Protein AF-A0A962D609-F1 (afdb_monomer_lite)

Radius of gyration: 14.15 Å; chains: 1; bounding box: 38×24×42 Å

pLDDT: mean 88.37, std 15.54, range [41.81, 98.12]

Foldseek 3Di:
DPPVVVCVQDHPQLVVLQVVLVVCVVVVNNVVSLVSLVVSCVRPVLNLVSLLSQLLSCLVVVNLVSNVVSLVSSCVNDPPDVSNVSSVVSSVVSVVVPDD

Secondary structure (DSSP, 8-state):
--HHHHTTS--HHHHHHHHHHHHHHHTT-HHHHHHHHHHHHHH-TT-HHHHHHHHHHHHHTT-HHHHHHHHHHHHHHSTT-HHHHHHHHHHHHHHHTT--

Sequence (100 aa):
ADFLQAMRDAPFEARVTYNYATFLSTHGRPEEARQWFERSVALSPGYLRAQLALVILAVDRDDREAAERWLLRLQQTGPGSPEVTAARAALAAQSDTGAP

Structure (mmCIF, N/CA/C/O backbone):
data_AF-A0A962D609-F1
#
_entry.id   AF-A0A962D609-F1
#
loop_
_atom_site.group_PDB
_atom_site.id
_atom_site.type_symbol
_atom_site.label_atom_id
_atom_site.label_alt_id
_atom_site.label_comp_id
_atom_site.label_asym_id
_atom_site.label_entity_id
_atom_site.label_seq_id
_atom_site.pdbx_PDB_ins_code
_atom_site.Cartn_x
_atom_site.Cartn_y
_atom_site.Cartn_z
_atom_site.occupancy
_atom_site.B_iso_or_equiv
_atom_site.auth_seq_id
_atom_site.auth_comp_id
_atom_site.auth_asym_id
_atom_site.auth_atom_id
_atom_site.pdbx_PDB_model_num
ATOM 1 N N . ALA A 1 1 ? 18.884 15.608 -20.205 1.00 50.72 1 ALA A N 1
ATOM 2 C CA . ALA A 1 1 ? 19.359 14.483 -19.374 1.00 50.72 1 ALA A CA 1
ATOM 3 C C . ALA A 1 1 ? 18.187 13.878 -18.585 1.00 50.72 1 ALA A C 1
ATOM 5 O O . ALA A 1 1 ? 18.365 13.415 -17.468 1.00 50.72 1 ALA A O 1
ATOM 6 N N . ASP A 1 2 ? 16.986 13.824 -19.180 1.00 55.41 2 ASP A N 1
ATOM 7 C CA . ASP A 1 2 ? 15.737 13.854 -18.392 1.00 55.41 2 ASP A CA 1
ATOM 8 C C . ASP A 1 2 ? 14.848 12.615 -18.546 1.00 55.41 2 ASP A C 1
ATOM 10 O O . ASP A 1 2 ? 13.888 12.441 -17.804 1.00 55.41 2 ASP A O 1
ATOM 14 N N . PHE A 1 3 ? 15.187 11.696 -19.451 1.00 43.75 3 PHE A N 1
ATOM 15 C CA . PHE A 1 3 ? 14.427 10.455 -19.631 1.00 43.75 3 PHE A CA 1
ATOM 16 C C . PHE A 1 3 ? 14.729 9.419 -18.532 1.00 43.75 3 PHE A C 1
ATOM 18 O O . PHE A 1 3 ? 13.838 8.725 -18.051 1.00 43.75 3 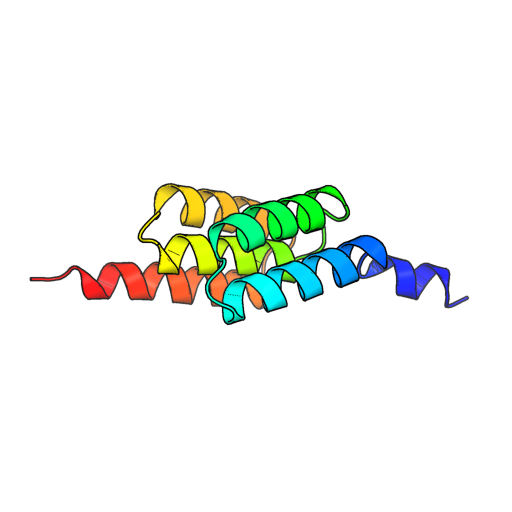PHE A O 1
ATOM 25 N N . LEU A 1 4 ? 15.983 9.371 -18.066 1.00 49.75 4 LEU A N 1
ATOM 26 C CA . LEU A 1 4 ? 16.410 8.504 -16.960 1.00 49.75 4 LEU A CA 1
ATOM 27 C C . LEU A 1 4 ? 15.926 9.020 -15.597 1.00 49.75 4 LEU A C 1
ATOM 29 O O . LEU A 1 4 ? 15.733 8.228 -14.681 1.00 49.75 4 LEU A O 1
ATOM 33 N N . GLN A 1 5 ? 15.692 10.330 -15.474 1.00 52.59 5 GLN A N 1
ATOM 34 C CA . GLN A 1 5 ? 15.127 10.940 -14.272 1.00 52.59 5 GLN A CA 1
ATOM 35 C C . GLN A 1 5 ? 13.634 10.592 -14.137 1.00 52.59 5 GLN A C 1
ATOM 37 O O . GLN A 1 5 ? 13.201 10.218 -13.059 1.00 52.59 5 GLN A O 1
ATOM 42 N N . ALA A 1 6 ? 12.870 10.604 -15.236 1.00 49.12 6 ALA A N 1
ATOM 43 C CA . ALA A 1 6 ? 11.450 10.234 -15.236 1.00 49.12 6 ALA A CA 1
ATOM 44 C C . ALA A 1 6 ? 11.192 8.739 -14.943 1.00 49.12 6 ALA A C 1
ATOM 46 O O . ALA A 1 6 ? 10.127 8.385 -14.439 1.00 49.12 6 ALA A O 1
ATOM 47 N N . MET A 1 7 ? 12.161 7.854 -15.216 1.00 47.19 7 MET A N 1
ATOM 48 C CA . MET A 1 7 ? 12.103 6.453 -14.770 1.00 47.19 7 MET A CA 1
ATOM 49 C C . MET A 1 7 ? 12.402 6.271 -13.272 1.00 47.19 7 MET A C 1
ATOM 51 O O . MET A 1 7 ? 12.143 5.189 -12.747 1.00 47.19 7 MET A O 1
ATOM 55 N N . ARG A 1 8 ? 12.925 7.291 -12.568 1.00 52.16 8 ARG A N 1
ATOM 56 C CA . ARG A 1 8 ? 13.213 7.195 -11.124 1.00 52.16 8 ARG A CA 1
ATOM 57 C C . ARG A 1 8 ? 11.959 7.193 -10.248 1.00 52.16 8 ARG A C 1
ATOM 59 O O . ARG A 1 8 ? 12.042 6.692 -9.134 1.00 52.16 8 ARG A O 1
ATOM 66 N N . ASP A 1 9 ? 10.817 7.662 -10.749 1.00 58.88 9 ASP A N 1
ATOM 67 C CA . ASP A 1 9 ? 9.606 7.813 -9.923 1.00 58.88 9 ASP A CA 1
ATOM 68 C C . ASP A 1 9 ? 8.710 6.562 -9.884 1.00 58.88 9 ASP A C 1
ATOM 70 O O . ASP A 1 9 ? 7.880 6.424 -8.989 1.00 58.88 9 ASP A O 1
ATOM 74 N N . ALA A 1 10 ? 8.885 5.651 -10.843 1.00 60.38 10 ALA A N 1
ATOM 75 C CA . ALA A 1 10 ? 8.507 4.233 -10.844 1.00 60.38 10 ALA A CA 1
ATOM 76 C C . ALA A 1 10 ? 8.602 3.727 -12.300 1.00 60.38 10 ALA A C 1
ATOM 78 O O . ALA A 1 10 ? 8.181 4.448 -13.217 1.00 60.38 10 ALA A O 1
ATOM 79 N N . PRO A 1 11 ? 9.063 2.484 -12.542 1.00 78.56 11 PRO A N 1
ATOM 80 C CA . PRO A 1 11 ? 8.934 1.821 -13.838 1.00 78.56 11 PRO A CA 1
ATOM 81 C C . PRO A 1 11 ? 7.511 1.979 -14.390 1.00 78.56 11 PR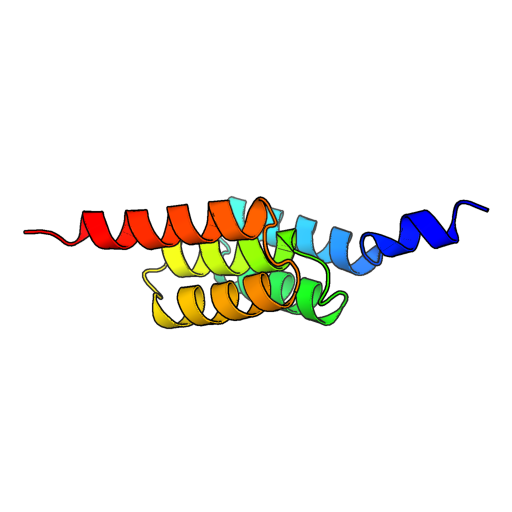O A C 1
ATOM 83 O O . PRO A 1 11 ? 6.532 1.905 -13.638 1.00 78.56 11 PRO A O 1
ATOM 86 N N . PHE A 1 12 ? 7.379 2.221 -15.696 1.00 83.62 12 PHE A N 1
ATOM 87 C CA . PHE A 1 12 ? 6.077 2.382 -16.357 1.00 83.62 12 PHE A CA 1
ATOM 88 C C . PHE A 1 12 ? 5.141 1.207 -16.035 1.00 83.62 12 PHE A C 1
ATOM 90 O O . PHE A 1 12 ? 3.967 1.401 -15.723 1.00 83.62 12 PHE A O 1
ATOM 97 N N . GLU A 1 13 ? 5.706 0.007 -15.984 1.00 86.44 13 GLU A N 1
ATOM 98 C CA . GLU A 1 13 ? 5.052 -1.247 -15.645 1.00 86.44 13 GLU A CA 1
ATOM 99 C C . GLU A 1 13 ? 4.433 -1.214 -14.243 1.00 86.44 13 GLU A C 1
ATOM 101 O O . GLU A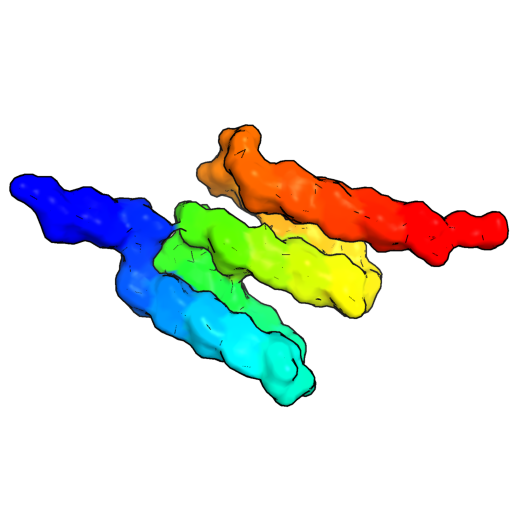 1 13 ? 3.300 -1.663 -14.073 1.00 86.44 13 GLU A O 1
ATOM 106 N N . ALA A 1 14 ? 5.116 -0.645 -13.243 1.00 90.75 14 ALA A N 1
ATOM 107 C CA . ALA A 1 14 ? 4.579 -0.526 -11.886 1.00 90.75 14 ALA A CA 1
ATOM 108 C C . ALA A 1 14 ? 3.360 0.409 -11.858 1.00 90.75 14 ALA A C 1
ATOM 110 O O . ALA A 1 14 ? 2.318 0.055 -11.312 1.00 90.75 14 ALA A O 1
ATOM 111 N N . ARG A 1 15 ? 3.433 1.561 -12.539 1.00 92.00 15 ARG A N 1
ATOM 112 C CA . ARG A 1 15 ? 2.300 2.501 -12.637 1.00 92.00 15 ARG A CA 1
ATOM 113 C C . ARG A 1 15 ? 1.093 1.892 -13.348 1.00 92.00 15 ARG A C 1
ATOM 115 O O . ARG A 1 15 ? -0.031 2.044 -12.876 1.00 92.00 15 ARG A O 1
ATOM 122 N N . VAL A 1 16 ? 1.309 1.178 -14.453 1.00 93.19 16 VAL A N 1
ATOM 123 C CA . VAL A 1 16 ? 0.231 0.484 -15.179 1.00 93.19 16 VAL A CA 1
ATOM 124 C C . VAL A 1 16 ? -0.410 -0.589 -14.301 1.00 93.19 16 VAL A C 1
ATOM 126 O O . VAL A 1 16 ? -1.634 -0.657 -14.203 1.00 93.19 16 VAL A O 1
ATOM 129 N N . THR A 1 17 ? 0.411 -1.379 -13.610 1.00 94.62 17 THR A N 1
ATOM 130 C CA . THR A 1 17 ? -0.048 -2.436 -12.700 1.00 94.62 17 THR A CA 1
ATOM 131 C C . THR A 1 17 ? -0.873 -1.854 -11.540 1.00 94.62 17 THR A C 1
ATOM 133 O O . THR A 1 17 ? -1.952 -2.363 -11.242 1.00 94.62 17 THR A O 1
ATOM 136 N N . TYR A 1 18 ? -0.434 -0.743 -10.939 1.00 96.62 18 TYR A N 1
ATOM 137 C CA . TYR A 1 18 ? -1.184 -0.005 -9.913 1.00 96.62 18 TYR A CA 1
ATOM 138 C C . TYR A 1 18 ? -2.517 0.556 -10.426 1.00 96.62 18 TYR A C 1
ATOM 140 O O . TYR A 1 18 ? -3.538 0.451 -9.744 1.00 96.62 18 TYR A O 1
ATOM 148 N N . ASN A 1 19 ? -2.537 1.142 -11.626 1.00 96.12 19 ASN A N 1
ATOM 149 C CA . ASN A 1 19 ? -3.769 1.683 -12.202 1.00 96.12 19 ASN A CA 1
ATOM 150 C C . ASN A 1 19 ? -4.789 0.568 -12.470 1.00 96.12 19 ASN A C 1
ATOM 152 O O . ASN A 1 19 ? -5.974 0.739 -12.189 1.00 96.12 19 ASN A O 1
ATOM 156 N N . TYR A 1 20 ? -4.331 -0.592 -12.950 1.00 96.88 20 TYR A N 1
ATOM 157 C CA . TYR A 1 20 ? -5.187 -1.761 -13.137 1.00 96.88 20 TYR A CA 1
ATOM 158 C C . TYR A 1 20 ? -5.715 -2.311 -11.806 1.00 96.88 20 TYR A C 1
ATOM 160 O O . TYR A 1 20 ? -6.904 -2.597 -11.685 1.00 96.88 20 TYR A O 1
ATOM 168 N N . ALA A 1 21 ? -4.870 -2.381 -10.777 1.00 97.12 21 ALA A N 1
ATOM 169 C CA . ALA A 1 21 ? -5.296 -2.749 -9.430 1.00 97.12 21 ALA A CA 1
ATOM 170 C C . ALA A 1 21 ? -6.362 -1.786 -8.877 1.00 97.12 21 ALA A C 1
ATOM 172 O O . ALA A 1 21 ? -7.381 -2.219 -8.344 1.00 97.12 21 ALA A O 1
ATOM 173 N N . THR A 1 22 ? -6.176 -0.480 -9.076 1.00 97.19 22 THR A N 1
ATOM 174 C CA . THR A 1 22 ? -7.155 0.545 -8.685 1.00 97.19 22 THR A CA 1
ATOM 175 C C . THR A 1 22 ? -8.481 0.347 -9.416 1.00 97.19 22 THR A C 1
ATOM 177 O O . THR A 1 22 ? -9.533 0.387 -8.783 1.00 97.19 22 THR A O 1
ATOM 180 N N . PHE A 1 23 ? -8.439 0.069 -10.723 1.00 97.44 23 PHE A N 1
ATOM 181 C CA . PHE A 1 23 ? -9.627 -0.268 -11.505 1.00 97.44 23 PHE A CA 1
ATOM 182 C C . PHE A 1 23 ? -10.346 -1.502 -10.943 1.00 97.44 23 PHE A C 1
ATOM 184 O O . PHE A 1 23 ? -11.550 -1.460 -10.726 1.00 97.44 23 PHE A O 1
ATOM 191 N N . LEU A 1 24 ? -9.627 -2.585 -10.641 1.00 96.62 24 LEU A N 1
ATOM 192 C CA . LEU A 1 24 ? -10.230 -3.786 -10.054 1.00 96.62 24 LEU A CA 1
ATOM 193 C C . LEU A 1 24 ? -10.880 -3.504 -8.694 1.00 96.62 24 LEU A C 1
ATOM 195 O O . LEU A 1 24 ? -11.991 -3.969 -8.443 1.00 96.62 24 LEU A O 1
ATOM 199 N N . SER A 1 25 ? -10.219 -2.711 -7.847 1.00 95.56 25 SER A N 1
ATOM 200 C CA . SER A 1 25 ? -10.729 -2.346 -6.523 1.00 95.56 25 SER A CA 1
ATOM 201 C C . SER A 1 25 ? -12.061 -1.598 -6.627 1.00 95.56 25 SER A C 1
ATOM 203 O O . SER A 1 25 ? -13.050 -1.995 -6.014 1.00 95.56 25 SER A O 1
ATOM 205 N N . THR A 1 26 ? -12.134 -0.580 -7.494 1.00 95.56 26 THR A N 1
ATOM 206 C CA . THR A 1 26 ? -13.357 0.218 -7.685 1.00 95.56 26 THR A CA 1
ATOM 207 C C . THR A 1 26 ? -14.489 -0.543 -8.377 1.00 95.56 26 THR A C 1
ATOM 209 O O . THR A 1 26 ? -15.638 -0.120 -8.297 1.00 95.56 26 THR A O 1
ATOM 212 N N . HIS A 1 27 ? -14.193 -1.678 -9.016 1.00 96.50 27 HIS A N 1
ATOM 213 C CA . HIS A 1 27 ? -15.173 -2.542 -9.683 1.00 96.50 27 HIS A CA 1
ATOM 214 C C . HIS A 1 27 ? -15.528 -3.785 -8.851 1.00 96.50 27 HIS A C 1
ATOM 216 O O . HIS A 1 27 ? -15.959 -4.800 -9.398 1.00 96.50 27 HIS A O 1
ATOM 222 N N . GLY A 1 28 ? -15.342 -3.725 -7.528 1.00 95.38 28 GLY A N 1
ATOM 223 C CA . GLY A 1 28 ? -15.780 -4.780 -6.612 1.00 95.38 28 GLY A CA 1
ATOM 224 C C . GLY A 1 28 ? -14.931 -6.051 -6.668 1.00 95.38 28 GLY A C 1
ATOM 225 O O . GLY A 1 28 ? -15.402 -7.116 -6.275 1.00 95.38 28 GLY A O 1
ATOM 226 N N . ARG A 1 29 ? -13.680 -5.959 -7.142 1.00 97.12 29 ARG A N 1
ATOM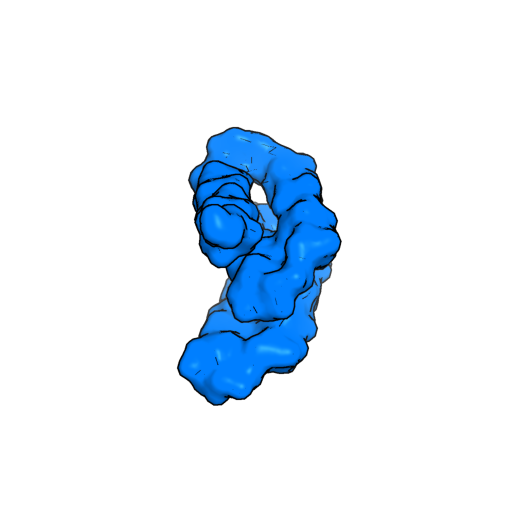 227 C CA . ARG A 1 29 ? -12.713 -7.073 -7.188 1.00 97.12 29 ARG A CA 1
ATOM 228 C C . ARG A 1 29 ? -11.486 -6.791 -6.299 1.00 97.12 29 ARG A C 1
ATOM 230 O O . ARG A 1 29 ? -10.357 -6.804 -6.801 1.00 97.12 29 ARG A O 1
ATOM 237 N N . PRO A 1 30 ? -11.669 -6.536 -4.985 1.00 94.31 30 PRO A N 1
ATOM 238 C CA . PRO A 1 30 ? -10.585 -6.154 -4.073 1.00 94.31 30 PRO A CA 1
ATOM 239 C C . PRO A 1 30 ? -9.479 -7.217 -3.962 1.00 94.31 30 PRO A C 1
ATOM 241 O O . PRO A 1 30 ? -8.300 -6.884 -3.856 1.00 94.31 30 PRO A O 1
ATOM 244 N N . GLU A 1 31 ? -9.820 -8.499 -4.083 1.00 94.56 31 GLU A N 1
ATOM 245 C CA . GLU A 1 31 ? -8.851 -9.584 -3.868 1.00 94.56 31 GLU A CA 1
ATOM 246 C C . GLU A 1 31 ? -7.881 -9.725 -5.030 1.00 94.56 31 GLU A C 1
ATOM 248 O O . GLU A 1 31 ? -6.711 -10.074 -4.853 1.00 94.56 31 GLU A O 1
ATOM 253 N N . GLU A 1 32 ? -8.368 -9.434 -6.229 1.00 96.25 32 GLU A N 1
ATOM 254 C CA . GLU A 1 32 ? -7.535 -9.348 -7.415 1.00 96.25 32 GLU A CA 1
ATOM 255 C C . GLU A 1 32 ? -6.742 -8.047 -7.400 1.00 96.25 32 GLU A C 1
ATOM 257 O O . GLU A 1 32 ? -5.541 -8.070 -7.662 1.00 96.25 32 GLU A O 1
ATOM 262 N N . ALA A 1 33 ? -7.370 -6.933 -7.007 1.00 97.31 33 ALA A N 1
ATOM 263 C CA . ALA A 1 33 ? -6.677 -5.663 -6.821 1.00 97.31 33 ALA A CA 1
ATOM 264 C C . ALA A 1 33 ? -5.462 -5.814 -5.897 1.00 97.31 33 ALA A C 1
ATOM 266 O O . ALA A 1 33 ? -4.379 -5.355 -6.255 1.00 97.31 33 ALA A O 1
ATOM 267 N N . ARG A 1 34 ? -5.593 -6.539 -4.776 1.00 96.88 34 ARG A N 1
ATOM 268 C CA . ARG A 1 34 ? -4.478 -6.847 -3.866 1.00 96.88 34 ARG A CA 1
ATOM 269 C C . ARG A 1 34 ? -3.290 -7.468 -4.596 1.00 96.88 34 ARG A C 1
ATOM 271 O O . ARG A 1 34 ? -2.171 -6.988 -4.452 1.00 96.88 34 ARG A O 1
ATOM 278 N N . GLN A 1 35 ? -3.527 -8.504 -5.401 1.00 97.56 35 GLN A N 1
ATOM 279 C CA . GLN A 1 35 ? -2.466 -9.212 -6.129 1.00 97.56 35 GLN A CA 1
ATOM 280 C C . GLN A 1 35 ? -1.748 -8.286 -7.118 1.00 97.56 35 GLN A C 1
ATOM 282 O O . GLN A 1 35 ? -0.524 -8.332 -7.259 1.00 97.56 35 GLN A O 1
ATOM 287 N N . TRP A 1 36 ? -2.496 -7.404 -7.783 1.00 97.50 36 TRP A N 1
ATOM 288 C CA . TRP A 1 36 ? -1.926 -6.433 -8.713 1.00 97.50 36 TRP A CA 1
ATOM 289 C C . TRP A 1 36 ? -1.199 -5.289 -7.995 1.00 97.50 36 TRP A C 1
ATOM 291 O O . TRP A 1 36 ? -0.132 -4.874 -8.448 1.00 97.50 36 TRP A O 1
ATOM 301 N N . PHE A 1 37 ? -1.680 -4.829 -6.840 1.00 97.50 37 PHE A N 1
ATOM 302 C CA . PHE A 1 37 ? -0.933 -3.891 -6.004 1.00 97.50 37 PHE A CA 1
ATOM 303 C C . PHE A 1 37 ? 0.373 -4.511 -5.488 1.00 97.50 37 PHE A C 1
ATOM 305 O O . PHE A 1 37 ? 1.425 -3.884 -5.597 1.00 97.50 37 PHE A O 1
ATOM 312 N N . GLU A 1 38 ? 0.353 -5.760 -5.015 1.00 96.88 38 GLU A N 1
ATOM 313 C CA . GLU A 1 38 ? 1.557 -6.493 -4.599 1.00 96.88 38 GLU A CA 1
ATOM 314 C C . GLU A 1 38 ? 2.554 -6.636 -5.750 1.00 96.88 38 GLU A C 1
ATOM 316 O O . GLU A 1 38 ? 3.749 -6.396 -5.570 1.00 96.88 38 GLU A O 1
ATOM 321 N N . ARG A 1 39 ? 2.070 -6.935 -6.962 1.00 96.62 39 ARG A N 1
ATOM 322 C CA . ARG A 1 39 ? 2.904 -6.950 -8.167 1.00 96.62 39 ARG A CA 1
ATOM 323 C C . ARG A 1 39 ? 3.498 -5.574 -8.465 1.00 96.62 39 ARG A C 1
ATOM 325 O O . ARG A 1 39 ? 4.666 -5.491 -8.832 1.00 96.62 39 ARG A O 1
ATOM 332 N N . SER A 1 40 ? 2.733 -4.499 -8.289 1.00 96.00 40 SER A N 1
ATOM 333 C CA . SER A 1 40 ? 3.225 -3.134 -8.486 1.00 96.00 40 SER A CA 1
ATOM 334 C C . SER A 1 40 ? 4.353 -2.805 -7.508 1.00 96.00 40 SER A C 1
ATOM 336 O O . SER A 1 40 ? 5.342 -2.194 -7.909 1.00 96.00 40 SER A O 1
ATOM 338 N N . VAL A 1 41 ? 4.230 -3.229 -6.248 1.00 95.56 41 VAL A N 1
ATOM 339 C CA . VAL A 1 41 ? 5.288 -3.069 -5.241 1.00 95.56 41 VAL A CA 1
ATOM 340 C C . VAL A 1 41 ? 6.495 -3.954 -5.559 1.00 95.56 41 VAL A C 1
ATOM 342 O O . VAL A 1 41 ? 7.626 -3.515 -5.399 1.00 95.56 41 VAL A O 1
ATOM 345 N N . ALA A 1 42 ? 6.294 -5.174 -6.058 1.00 95.06 42 ALA A N 1
ATOM 346 C CA . ALA A 1 42 ? 7.398 -6.042 -6.471 1.00 95.06 42 ALA A CA 1
ATOM 347 C C . ALA A 1 42 ? 8.186 -5.460 -7.660 1.00 95.06 42 ALA A C 1
ATOM 349 O O . ALA A 1 42 ? 9.409 -5.557 -7.696 1.00 95.06 42 ALA A O 1
ATOM 350 N N . LEU A 1 43 ? 7.493 -4.827 -8.614 1.00 93.00 43 LEU A N 1
ATOM 351 C CA . LEU A 1 43 ? 8.111 -4.123 -9.744 1.00 93.00 43 LEU A CA 1
ATOM 352 C C . LEU A 1 43 ? 8.832 -2.845 -9.304 1.00 93.00 43 LEU A C 1
ATOM 354 O O . LEU A 1 43 ? 9.832 -2.456 -9.903 1.00 93.00 43 LEU A O 1
ATOM 358 N N . SER A 1 44 ? 8.312 -2.172 -8.278 1.00 92.44 44 SER A N 1
ATOM 359 C CA . SER A 1 44 ? 8.898 -0.952 -7.743 1.00 92.44 44 SER A CA 1
ATOM 360 C C . SER A 1 44 ? 8.665 -0.853 -6.241 1.00 92.44 44 SER A C 1
ATOM 362 O O . SER A 1 44 ? 7.653 -0.295 -5.806 1.00 92.44 44 SER A O 1
ATOM 364 N N . PRO A 1 45 ? 9.618 -1.345 -5.430 1.00 92.12 45 PRO A N 1
ATOM 365 C CA . PRO A 1 45 ? 9.516 -1.230 -3.983 1.00 92.12 45 PRO A CA 1
ATOM 366 C C . PRO A 1 45 ? 9.403 0.230 -3.541 1.00 92.12 45 PRO A C 1
ATOM 368 O O . PRO A 1 45 ? 8.689 0.512 -2.595 1.00 92.12 45 PRO A O 1
ATOM 371 N N . GLY A 1 46 ? 10.010 1.171 -4.273 1.00 91.31 46 GLY A N 1
ATOM 372 C CA . GLY A 1 46 ? 9.919 2.614 -4.021 1.00 91.31 46 GLY A CA 1
ATOM 373 C C . GLY A 1 46 ? 8.556 3.256 -4.308 1.00 91.31 46 GLY A C 1
ATOM 374 O O . GLY A 1 46 ? 8.364 4.425 -3.983 1.00 91.31 46 GLY A O 1
ATOM 375 N N . TYR A 1 47 ? 7.602 2.540 -4.913 1.00 93.19 47 TYR A N 1
ATOM 376 C CA . TYR A 1 47 ? 6.341 3.141 -5.332 1.00 93.19 47 TYR A CA 1
ATOM 377 C C . TYR A 1 47 ? 5.339 3.239 -4.175 1.00 93.19 47 TYR A C 1
ATOM 379 O O . TYR A 1 47 ? 4.458 2.394 -3.991 1.00 93.19 47 TYR A O 1
ATOM 387 N N . LEU A 1 48 ? 5.480 4.311 -3.392 1.00 94.94 48 LEU A N 1
ATOM 388 C CA . LEU A 1 48 ? 4.754 4.538 -2.137 1.00 94.94 48 LEU A CA 1
ATOM 389 C C . LEU A 1 48 ? 3.229 4.473 -2.299 1.00 94.94 48 LEU A C 1
ATOM 391 O O . LEU A 1 48 ? 2.543 3.935 -1.434 1.00 94.94 48 LEU A O 1
ATOM 395 N N . ARG A 1 49 ? 2.692 4.932 -3.439 1.00 95.50 49 ARG A N 1
ATOM 396 C CA . ARG A 1 49 ? 1.250 4.876 -3.742 1.00 95.50 49 ARG A CA 1
ATOM 397 C C . ARG A 1 49 ? 0.697 3.451 -3.791 1.00 95.50 49 ARG A C 1
ATOM 399 O O . ARG A 1 49 ? -0.426 3.228 -3.348 1.00 95.50 49 ARG A O 1
ATOM 406 N N . ALA A 1 50 ? 1.466 2.493 -4.311 1.00 96.19 50 ALA A N 1
ATOM 407 C CA . ALA A 1 50 ? 1.046 1.093 -4.354 1.00 96.19 50 ALA A CA 1
ATOM 408 C C . ALA A 1 50 ? 1.084 0.452 -2.960 1.00 96.19 50 ALA A C 1
ATOM 410 O O . ALA A 1 50 ? 0.181 -0.301 -2.606 1.00 96.19 50 ALA A O 1
ATOM 411 N N . GLN A 1 51 ? 2.080 0.803 -2.142 1.00 97.44 51 GLN A N 1
ATOM 412 C CA . GLN A 1 51 ? 2.140 0.361 -0.748 1.00 97.44 51 GLN A CA 1
ATOM 413 C C . GLN A 1 51 ? 1.003 0.959 0.098 1.00 97.44 51 GLN A C 1
ATOM 415 O O . GLN A 1 51 ? 0.363 0.232 0.851 1.00 97.44 51 GLN A O 1
ATOM 420 N N . LEU A 1 52 ? 0.698 2.253 -0.062 1.00 98.12 52 LEU A N 1
ATOM 421 C CA . LEU A 1 52 ? -0.442 2.902 0.595 1.00 98.12 52 LEU A CA 1
ATOM 422 C C . LEU A 1 52 ? -1.765 2.221 0.230 1.00 98.12 52 LEU A C 1
ATOM 424 O O . LEU A 1 52 ? -2.582 1.972 1.110 1.00 98.12 52 LEU A O 1
ATOM 428 N N . ALA A 1 53 ? -1.967 1.886 -1.047 1.00 97.69 53 ALA A N 1
ATOM 429 C CA . ALA A 1 53 ? -3.174 1.190 -1.485 1.00 97.69 53 ALA A CA 1
ATOM 430 C C . ALA A 1 53 ? -3.351 -0.173 -0.794 1.00 97.69 53 ALA A C 1
ATOM 432 O O . ALA A 1 53 ? -4.476 -0.546 -0.482 1.00 97.69 53 ALA A O 1
ATOM 433 N N . LEU A 1 54 ? -2.258 -0.888 -0.496 1.00 98.12 54 LEU A N 1
ATOM 434 C CA . LEU A 1 54 ? -2.306 -2.141 0.267 1.00 98.12 54 LEU A CA 1
ATOM 435 C C . LEU A 1 54 ? -2.651 -1.925 1.743 1.00 98.12 54 LEU A C 1
ATOM 437 O O . LEU A 1 54 ? -3.359 -2.753 2.309 1.00 98.12 54 LEU A O 1
ATOM 441 N N . VAL A 1 55 ? -2.208 -0.818 2.352 1.00 97.88 55 VAL A N 1
ATOM 442 C CA . VAL A 1 55 ? -2.647 -0.448 3.708 1.00 97.88 55 VAL A CA 1
ATOM 443 C C . VAL A 1 55 ? -4.145 -0.167 3.721 1.00 97.88 55 VAL A C 1
ATOM 445 O O . VAL A 1 55 ? -4.854 -0.745 4.533 1.00 97.88 55 VAL A O 1
ATOM 448 N N . ILE A 1 56 ? -4.628 0.685 2.811 1.00 97.12 56 ILE A N 1
ATOM 449 C CA . ILE A 1 56 ? -6.050 1.056 2.730 1.00 97.12 56 ILE A CA 1
ATOM 450 C C . ILE A 1 56 ? -6.907 -0.188 2.502 1.00 97.12 56 ILE A C 1
ATOM 452 O O . ILE A 1 56 ? -7.860 -0.416 3.233 1.00 97.12 56 ILE A O 1
ATOM 456 N N . LEU A 1 57 ? -6.515 -1.044 1.558 1.00 96.31 57 LEU A N 1
ATOM 457 C CA . LEU A 1 57 ? -7.249 -2.270 1.266 1.00 96.31 57 LEU A CA 1
ATOM 458 C C . LEU A 1 57 ? -7.305 -3.227 2.465 1.00 96.31 57 LEU A C 1
ATOM 460 O O . LEU A 1 57 ? -8.307 -3.905 2.658 1.00 96.31 57 LEU A O 1
ATOM 464 N N . ALA A 1 58 ? -6.237 -3.310 3.258 1.00 96.19 58 ALA A N 1
ATOM 465 C CA . ALA A 1 58 ? -6.230 -4.110 4.477 1.00 96.19 58 ALA A CA 1
ATOM 466 C C . ALA A 1 58 ? -7.121 -3.490 5.568 1.00 96.19 58 ALA A C 1
ATOM 468 O O . ALA A 1 58 ? -7.868 -4.212 6.225 1.00 96.19 58 ALA A O 1
ATOM 469 N N . VAL A 1 59 ? -7.113 -2.158 5.700 1.00 95.56 59 VAL A N 1
ATOM 470 C CA . VAL A 1 59 ? -8.011 -1.422 6.605 1.00 95.56 59 VAL A CA 1
ATOM 471 C C . VAL A 1 59 ? -9.482 -1.643 6.233 1.00 95.56 59 VAL A C 1
ATOM 473 O O . VAL A 1 59 ? -10.285 -1.994 7.094 1.00 95.56 59 VAL A O 1
ATOM 476 N N . ASP A 1 60 ? -9.830 -1.530 4.952 1.00 93.50 60 ASP A N 1
ATOM 477 C CA . ASP A 1 60 ? -11.199 -1.729 4.454 1.00 93.50 60 ASP A CA 1
ATOM 478 C C . ASP A 1 60 ? -11.723 -3.156 4.702 1.00 93.50 60 ASP A C 1
ATOM 480 O O . ASP A 1 60 ? -12.929 -3.396 4.710 1.00 93.50 60 ASP A O 1
ATOM 484 N N . ARG A 1 61 ? -10.815 -4.118 4.898 1.00 92.19 61 ARG A N 1
ATOM 485 C CA . ARG A 1 61 ? -11.118 -5.533 5.157 1.00 92.19 61 ARG A CA 1
ATOM 486 C C . ARG A 1 61 ? -11.050 -5.927 6.628 1.00 92.19 61 ARG A C 1
ATOM 488 O O . ARG A 1 61 ? -11.170 -7.113 6.925 1.00 92.19 61 ARG A O 1
ATOM 495 N N . ASP A 1 62 ? -10.814 -4.967 7.516 1.00 93.81 62 ASP A N 1
ATOM 496 C CA . ASP A 1 62 ? -10.562 -5.208 8.939 1.00 93.81 62 ASP A CA 1
ATOM 497 C C . ASP A 1 62 ? -9.335 -6.109 9.218 1.00 93.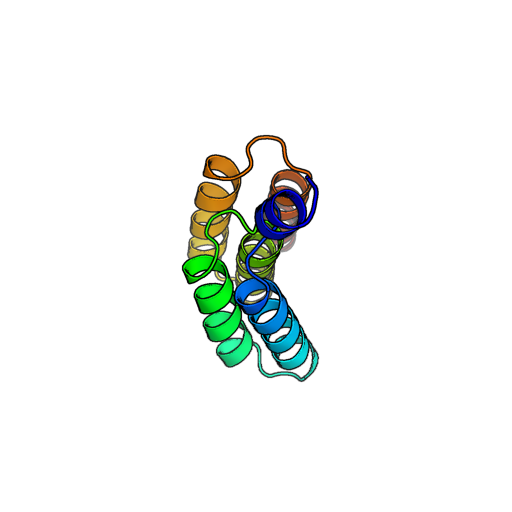81 62 ASP A C 1
ATOM 499 O O . ASP A 1 62 ? -9.163 -6.664 10.301 1.00 93.81 62 ASP A O 1
ATOM 503 N N . ASP A 1 63 ? -8.422 -6.233 8.245 1.00 94.75 63 ASP A N 1
ATOM 504 C CA . ASP A 1 63 ? -7.168 -6.980 8.378 1.00 94.75 63 ASP A CA 1
ATOM 505 C C . ASP A 1 63 ? -6.072 -6.060 8.926 1.00 94.75 63 ASP A C 1
ATOM 507 O O . ASP A 1 63 ? -5.181 -5.570 8.220 1.00 94.75 63 ASP A O 1
ATOM 511 N N . ARG A 1 64 ? -6.169 -5.793 10.228 1.00 93.38 64 ARG A N 1
ATOM 512 C CA . ARG A 1 64 ? -5.242 -4.909 10.937 1.00 93.38 64 ARG A CA 1
ATOM 513 C C . ARG A 1 64 ? -3.790 -5.379 10.849 1.00 93.38 64 ARG A C 1
ATOM 515 O O . ARG A 1 64 ? -2.889 -4.555 10.702 1.00 93.38 64 ARG A O 1
ATOM 522 N N . GLU A 1 65 ? -3.552 -6.688 10.906 1.00 95.44 65 GLU A N 1
ATOM 523 C CA . GLU A 1 65 ? -2.198 -7.243 10.855 1.00 95.44 65 GLU A CA 1
ATOM 524 C C . GLU A 1 65 ? -1.536 -6.954 9.499 1.00 95.44 65 GLU A C 1
ATOM 526 O O . GLU A 1 65 ? -0.388 -6.499 9.437 1.00 95.44 65 GLU A O 1
ATOM 531 N N . ALA A 1 66 ? -2.262 -7.165 8.395 1.00 95.50 66 ALA A N 1
ATOM 532 C CA . ALA A 1 66 ? -1.759 -6.827 7.071 1.00 95.50 66 ALA A CA 1
ATOM 533 C C . ALA A 1 66 ? -1.556 -5.314 6.909 1.00 95.50 66 ALA A C 1
ATOM 535 O O . ALA A 1 66 ? -0.547 -4.896 6.329 1.00 95.50 66 ALA A O 1
ATOM 536 N N . ALA A 1 67 ? -2.464 -4.494 7.444 1.00 96.81 67 ALA A N 1
ATOM 537 C CA . ALA A 1 67 ? -2.356 -3.042 7.375 1.00 96.81 67 ALA A CA 1
ATOM 538 C C . ALA A 1 67 ? -1.107 -2.524 8.110 1.00 96.81 67 ALA A C 1
ATOM 540 O O . ALA A 1 67 ? -0.338 -1.743 7.544 1.00 96.81 67 ALA A O 1
ATOM 541 N N . GLU A 1 68 ? -0.844 -3.013 9.325 1.00 96.56 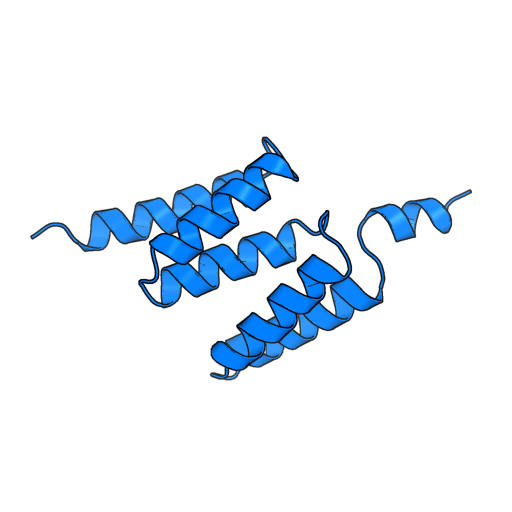68 GLU A N 1
ATOM 542 C CA . GLU A 1 68 ? 0.359 -2.685 10.101 1.00 96.56 68 GLU A CA 1
ATOM 543 C C . GLU A 1 68 ? 1.634 -3.138 9.378 1.00 96.56 68 GLU A C 1
ATOM 545 O O . GLU A 1 68 ? 2.600 -2.378 9.264 1.00 96.56 68 GLU A O 1
ATOM 550 N N . ARG A 1 69 ? 1.625 -4.344 8.799 1.00 97.38 69 ARG A N 1
ATOM 551 C CA . ARG A 1 69 ? 2.760 -4.877 8.033 1.00 97.38 69 ARG A CA 1
ATOM 552 C C . ARG A 1 69 ? 3.102 -4.010 6.820 1.00 97.38 69 ARG A C 1
ATOM 554 O O . ARG A 1 69 ? 4.280 -3.746 6.564 1.00 97.38 69 ARG A O 1
ATOM 561 N N . TRP A 1 70 ? 2.097 -3.570 6.065 1.00 97.38 70 TRP A N 1
ATOM 562 C CA . TRP A 1 70 ? 2.304 -2.697 4.907 1.00 97.38 70 TRP A CA 1
ATOM 563 C C . TRP A 1 70 ? 2.685 -1.274 5.310 1.00 97.38 70 TRP A C 1
ATOM 565 O O . TRP A 1 70 ? 3.558 -0.686 4.673 1.00 97.38 70 TRP A O 1
ATOM 575 N N . LEU A 1 71 ? 2.125 -0.748 6.401 1.00 97.44 71 LEU A N 1
ATOM 576 C CA . LEU A 1 71 ? 2.509 0.552 6.949 1.00 97.44 71 LEU A CA 1
ATOM 577 C C . LEU A 1 71 ? 3.984 0.569 7.374 1.00 97.44 71 LEU A C 1
ATOM 579 O O . LEU A 1 71 ? 4.692 1.527 7.065 1.00 97.44 71 LEU A O 1
ATOM 583 N N . LEU A 1 72 ? 4.471 -0.492 8.022 1.00 97.19 72 LEU A N 1
ATOM 584 C CA . LEU A 1 72 ? 5.884 -0.612 8.394 1.00 97.19 72 LEU A CA 1
ATOM 585 C C . LEU A 1 72 ? 6.802 -0.578 7.164 1.00 97.19 72 LEU A C 1
ATOM 587 O O . LEU A 1 72 ? 7.807 0.133 7.165 1.00 97.19 72 LEU A O 1
ATOM 591 N N . ARG A 1 73 ? 6.451 -1.289 6.084 1.00 96.12 73 ARG A N 1
ATOM 592 C CA . ARG A 1 73 ? 7.213 -1.223 4.821 1.00 96.12 73 ARG A CA 1
ATOM 593 C C . ARG A 1 73 ? 7.174 0.169 4.193 1.00 96.12 73 ARG A C 1
ATOM 595 O O . ARG A 1 73 ? 8.209 0.666 3.743 1.00 96.12 73 ARG A O 1
ATOM 602 N N . LEU A 1 74 ? 6.010 0.814 4.208 1.00 96.31 74 LEU A N 1
ATOM 603 C CA . LEU A 1 74 ? 5.818 2.155 3.665 1.00 96.31 74 LEU A CA 1
ATOM 604 C C . LEU A 1 74 ? 6.680 3.179 4.411 1.00 96.31 74 LEU A C 1
ATOM 606 O O . LEU A 1 74 ? 7.342 4.003 3.785 1.00 96.31 74 LEU A O 1
ATOM 610 N N . GLN A 1 75 ? 6.759 3.066 5.738 1.00 96.94 75 GLN A N 1
ATOM 611 C CA . GLN A 1 75 ? 7.639 3.878 6.582 1.00 96.94 75 GLN A CA 1
ATOM 612 C C . GLN A 1 75 ? 9.123 3.651 6.301 1.00 96.94 75 GLN A C 1
ATOM 614 O O . GLN A 1 75 ? 9.885 4.614 6.286 1.00 96.94 75 GLN A O 1
ATOM 619 N N . GLN A 1 76 ? 9.538 2.405 6.069 1.00 95.56 76 GLN A N 1
ATOM 620 C CA . GLN A 1 76 ? 10.926 2.088 5.718 1.00 95.56 76 GLN A CA 1
ATOM 621 C C . GLN A 1 76 ? 11.307 2.630 4.336 1.00 95.56 76 GLN A C 1
ATOM 623 O O . GLN A 1 76 ? 12.440 3.055 4.131 1.00 95.56 76 GLN A O 1
ATOM 628 N N . THR A 1 77 ? 10.364 2.622 3.393 1.00 93.25 77 THR A N 1
ATOM 629 C CA . THR A 1 77 ? 10.608 3.032 2.004 1.00 93.25 77 THR A CA 1
ATOM 630 C C . THR A 1 77 ? 10.557 4.552 1.833 1.00 93.25 77 THR A C 1
ATOM 632 O O . THR A 1 77 ? 11.392 5.129 1.143 1.00 93.25 77 THR A O 1
ATOM 635 N N . GLY A 1 78 ? 9.565 5.203 2.444 1.00 92.62 78 GLY A N 1
ATOM 636 C CA . GLY A 1 78 ? 9.301 6.635 2.315 1.00 92.62 78 GLY A CA 1
ATOM 637 C C . GLY A 1 78 ? 9.055 7.286 3.673 1.00 92.62 78 GLY A C 1
ATOM 638 O O . GLY A 1 78 ? 7.936 7.746 3.923 1.00 92.62 78 GLY A O 1
ATOM 639 N N . PRO A 1 79 ? 10.052 7.323 4.574 1.00 94.25 79 PRO A N 1
ATOM 640 C CA . PRO A 1 79 ? 9.890 7.932 5.889 1.00 94.25 79 PRO A CA 1
ATOM 641 C C . PRO A 1 79 ? 9.497 9.409 5.757 1.00 94.25 79 PRO A C 1
ATOM 643 O O . PRO A 1 79 ? 10.094 10.156 4.986 1.00 94.25 79 PRO A O 1
ATOM 646 N N . GLY A 1 80 ? 8.471 9.833 6.499 1.00 92.94 80 GLY A N 1
ATOM 647 C CA . GLY A 1 80 ? 7.967 11.214 6.458 1.00 92.94 80 GLY A CA 1
ATOM 648 C C . GLY A 1 80 ? 7.172 11.584 5.199 1.00 92.94 80 GLY A C 1
ATOM 649 O O . GLY A 1 80 ? 6.805 12.745 5.039 1.00 92.94 80 GLY A O 1
ATOM 650 N N . SER A 1 81 ? 6.883 10.622 4.318 1.00 94.19 81 SER A N 1
ATOM 651 C CA . SER A 1 81 ? 6.036 10.851 3.145 1.00 94.19 81 SER A CA 1
ATOM 652 C C . SER A 1 81 ? 4.569 11.124 3.526 1.00 94.19 81 SER A C 1
ATOM 654 O O . SER A 1 81 ? 4.090 10.671 4.580 1.00 94.19 81 SER A O 1
ATOM 656 N N . PRO A 1 82 ? 3.811 11.843 2.677 1.00 96.56 82 PRO A N 1
ATOM 657 C CA . PRO A 1 82 ? 2.375 12.013 2.880 1.00 96.56 82 PRO A CA 1
ATOM 658 C C . PRO A 1 82 ? 1.633 10.668 2.876 1.00 96.56 82 PRO A C 1
ATOM 660 O O . PRO A 1 82 ? 0.665 10.516 3.619 1.00 96.56 82 PRO A O 1
ATOM 663 N N . GLU A 1 83 ? 2.113 9.666 2.134 1.00 97.06 83 GLU A N 1
ATOM 664 C CA . GLU A 1 83 ? 1.556 8.314 2.129 1.00 97.06 83 GLU A CA 1
ATOM 665 C C . GLU A 1 83 ? 1.639 7.646 3.504 1.00 97.06 83 GLU A C 1
ATOM 667 O O . GLU A 1 83 ? 0.661 7.051 3.951 1.00 97.06 83 GLU A O 1
ATOM 672 N N . VAL A 1 84 ? 2.762 7.783 4.219 1.00 97.31 84 VAL A N 1
ATOM 673 C CA . VAL A 1 84 ? 2.879 7.283 5.601 1.00 97.31 84 VAL A CA 1
ATOM 674 C C . VAL A 1 84 ? 1.855 7.957 6.511 1.00 97.31 84 VAL A C 1
ATOM 676 O O . VAL A 1 84 ? 1.228 7.297 7.340 1.00 97.31 84 VAL A O 1
ATOM 679 N N . THR A 1 85 ? 1.678 9.271 6.368 1.00 97.31 85 THR A N 1
ATOM 680 C CA . THR A 1 85 ? 0.717 10.028 7.182 1.00 97.31 85 THR A CA 1
ATOM 681 C C . THR A 1 85 ? -0.717 9.575 6.903 1.00 97.31 85 THR A C 1
ATOM 683 O O . THR A 1 85 ? -1.466 9.310 7.842 1.00 97.31 85 THR A O 1
ATOM 686 N N . ALA A 1 86 ? -1.072 9.402 5.628 1.00 97.31 86 ALA A N 1
ATOM 687 C CA . ALA A 1 86 ? -2.379 8.904 5.210 1.00 97.31 86 ALA A CA 1
ATOM 688 C C . ALA A 1 86 ? -2.645 7.477 5.716 1.00 97.31 86 ALA A C 1
ATOM 690 O O . ALA A 1 86 ? -3.705 7.208 6.276 1.00 97.31 86 ALA A O 1
ATOM 691 N N . ALA A 1 87 ? -1.663 6.581 5.591 1.00 96.56 87 ALA A N 1
ATOM 692 C CA . ALA A 1 87 ? -1.759 5.203 6.064 1.00 96.56 87 ALA A CA 1
ATOM 693 C C . ALA A 1 87 ? -1.996 5.123 7.583 1.00 96.56 87 ALA A C 1
ATOM 695 O O . ALA A 1 87 ? -2.838 4.354 8.044 1.00 96.56 87 ALA A O 1
ATOM 696 N N . ARG A 1 88 ? -1.302 5.955 8.372 1.00 96.06 88 ARG A N 1
ATOM 697 C CA . ARG A 1 88 ? -1.518 6.039 9.826 1.00 96.06 88 ARG A CA 1
ATOM 698 C C . ARG A 1 88 ? -2.914 6.542 10.177 1.00 96.06 88 ARG A C 1
ATOM 700 O O . ARG A 1 88 ? -3.523 6.006 11.096 1.00 96.06 88 ARG A O 1
ATOM 707 N N . ALA A 1 89 ? -3.396 7.562 9.469 1.00 96.06 89 ALA A N 1
ATOM 708 C CA . ALA A 1 89 ? -4.731 8.105 9.690 1.00 96.06 89 ALA A CA 1
ATOM 709 C C . ALA A 1 89 ? -5.819 7.060 9.394 1.00 96.06 89 ALA A C 1
ATOM 711 O O . ALA A 1 89 ? -6.721 6.882 10.207 1.00 96.06 89 ALA A O 1
ATOM 712 N N . ALA A 1 90 ? -5.690 6.319 8.287 1.00 94.19 90 ALA A N 1
ATOM 713 C CA . ALA A 1 90 ? -6.616 5.243 7.933 1.00 94.19 90 ALA A CA 1
ATOM 714 C C . ALA A 1 90 ? -6.658 4.139 9.005 1.00 94.19 90 ALA A C 1
ATOM 716 O O . ALA A 1 90 ? -7.731 3.749 9.457 1.00 94.19 90 ALA A O 1
ATOM 717 N N . LEU A 1 91 ? -5.491 3.684 9.472 1.00 93.31 91 LEU A N 1
ATOM 718 C CA . LEU A 1 91 ? -5.399 2.640 10.495 1.00 93.31 91 LEU A CA 1
ATOM 719 C C . LEU A 1 91 ? -5.926 3.097 11.870 1.00 93.31 91 LEU A C 1
ATOM 721 O O . LEU A 1 91 ? -6.528 2.317 12.609 1.00 93.31 91 LEU A O 1
ATOM 725 N N . ALA A 1 92 ? -5.714 4.368 12.225 1.00 91.81 92 ALA A N 1
ATOM 726 C CA . ALA A 1 92 ? -6.242 4.941 13.460 1.00 91.81 92 ALA A CA 1
ATOM 727 C C . ALA A 1 92 ? -7.777 5.027 13.437 1.00 91.81 92 ALA A C 1
ATOM 729 O O . ALA A 1 92 ? -8.413 4.653 14.419 1.00 91.81 92 ALA A O 1
ATOM 730 N N . ALA A 1 93 ? -8.371 5.428 12.307 1.00 88.25 93 ALA A N 1
ATOM 731 C CA . ALA A 1 93 ? -9.825 5.517 12.154 1.00 88.25 93 ALA A CA 1
ATOM 732 C C . ALA A 1 93 ? -10.534 4.159 12.337 1.00 88.25 93 ALA A C 1
ATOM 734 O O . ALA A 1 93 ? -11.626 4.098 12.902 1.00 88.25 93 ALA A O 1
ATOM 735 N N . GLN A 1 94 ? -9.893 3.055 11.939 1.00 81.25 94 GLN A N 1
ATOM 736 C CA . GLN A 1 94 ? -10.399 1.703 12.206 1.00 81.25 94 GLN A CA 1
ATOM 737 C C . GLN A 1 94 ? -10.471 1.398 13.714 1.00 81.25 94 GLN A C 1
ATOM 739 O O . GLN A 1 94 ? -11.407 0.751 14.171 1.00 81.25 94 GLN A O 1
ATOM 744 N N . SER A 1 95 ? -9.515 1.905 14.503 1.00 71.94 95 SER A N 1
ATOM 745 C CA . SER A 1 95 ? -9.452 1.656 15.952 1.00 71.94 95 SER A CA 1
ATOM 746 C C . SER A 1 95 ? -10.551 2.387 16.733 1.00 71.94 95 SER A C 1
ATOM 748 O O . SER A 1 95 ? -11.056 1.840 17.708 1.00 71.94 95 SER A O 1
ATOM 750 N N . ASP A 1 96 ? -10.953 3.582 16.290 1.00 67.38 96 ASP A N 1
ATOM 751 C CA . ASP A 1 96 ? -12.036 4.355 16.924 1.00 67.38 96 ASP A CA 1
ATOM 752 C C . ASP A 1 96 ? -13.432 3.786 16.627 1.00 67.38 96 ASP A C 1
ATOM 754 O O . ASP A 1 96 ? -14.374 4.023 17.380 1.00 67.38 96 ASP A O 1
ATOM 758 N N . THR A 1 97 ? -13.578 2.991 15.564 1.00 60.91 97 THR A N 1
ATOM 759 C CA . THR A 1 97 ? -14.870 2.386 15.188 1.00 60.91 97 THR A CA 1
ATOM 760 C C . THR A 1 97 ? -15.213 1.155 16.052 1.00 60.91 97 THR A C 1
ATOM 762 O O . THR A 1 97 ? -16.331 0.651 16.000 1.00 60.91 97 THR A O 1
ATOM 765 N N . GLY A 1 98 ? -14.268 0.684 16.878 1.00 54.72 98 GLY A N 1
ATOM 766 C CA . GLY A 1 98 ? -14.419 -0.477 17.764 1.00 54.72 98 GLY A CA 1
ATOM 767 C C . GLY A 1 98 ? -14.695 -0.162 19.241 1.00 54.72 98 GLY A C 1
ATOM 768 O O . GLY A 1 98 ? -14.650 -1.083 20.058 1.00 54.72 98 GLY A O 1
ATOM 769 N N . ALA A 1 99 ? -14.939 1.099 19.618 1.00 41.81 99 ALA A N 1
ATOM 770 C CA . ALA A 1 99 ? -15.294 1.446 20.997 1.00 41.81 99 ALA A CA 1
ATOM 771 C C . ALA A 1 99 ? -16.794 1.160 21.267 1.00 41.81 99 ALA A C 1
ATOM 773 O O . ALA A 1 99 ? -17.628 1.633 20.492 1.00 41.81 99 ALA A O 1
ATOM 774 N N . PRO A 1 100 ? -17.145 0.383 22.314 1.00 51.47 100 PRO A N 1
ATOM 775 C CA . PRO A 1 100 ? -18.534 0.101 22.689 1.00 51.47 100 PRO A CA 1
ATOM 776 C C . PRO A 1 100 ? -19.280 1.322 23.244 1.00 51.47 100 PRO A C 1
ATOM 778 O O . PRO A 1 100 ? -18.623 2.207 23.841 1.00 51.47 100 PRO A O 1
#